Protein AF-A0AAV6YH97-F1 (afdb_monomer_lite)

Secondary structure (DSSP, 8-state):
-HHHHHHHHHHHHHHHHH-SSBPPSS-EE-TTT--EE-TTTEEE-TTT--EEEHHHHHHHHHH--SSSPBP--B-SS-B--PBPPHHHH--

InterPro domains:
  IPR001841 Zinc finger, RING-type [PS50089] (30-72)
  IPR013083 Zinc finger, RING/FYVE/PHD-type [G3DSA:3.30.40.10] (24-91)
  IPR017907 Zinc finger, RING-type, conserved site [PS00518] (48-57)
  IPR018957 Zinc finger, C3HC4 RING-type [PF00097] (30-72)
  IPR044066 TRIAD supradomain [PS51873] (26-91)
  IPR047559 Heme-oxidized IRP2 ubiquitin ligase 1, modified RING finger, HC subclass [cd16633] (21-76)
  IPR051628 Linear Ubiquitination-Associated E3 Ligases [PTHR22770] (3-90)

Organism: Engystomops pustulosus (NCBI:txid76066)

Sequence (91 aa):
AQEMERQQNFLHLMQMDNEVLIPNQEPIECQICFTDVPAGDGVLLRECLHSFCRECLRQVVNTCQDPEVSCPFRDDVYACDCKLQEREVRA

Structure (mmCIF, N/CA/C/O backbone):
data_AF-A0AAV6YH97-F1
#
_entry.id   AF-A0AAV6YH97-F1
#
loop_
_atom_site.group_PDB
_atom_site.id
_atom_site.type_symbol
_atom_site.label_atom_id
_atom_site.label_alt_id
_atom_site.label_comp_id
_atom_site.label_asym_id
_atom_site.label_entity_id
_atom_site.label_seq_id
_atom_site.pdbx_PDB_ins_code
_atom_site.Cartn_x
_atom_site.Cartn_y
_atom_site.Cartn_z
_atom_site.occupancy
_atom_site.B_iso_or_equiv
_atom_site.auth_seq_id
_atom_site.auth_comp_id
_atom_site.auth_asym_id
_atom_site.auth_atom_id
_atom_site.pdbx_PDB_model_num
ATOM 1 N N . ALA A 1 1 ? -25.484 9.576 30.337 1.00 76.88 1 ALA A N 1
ATOM 2 C CA . ALA A 1 1 ? -25.156 10.165 29.020 1.00 76.88 1 ALA A CA 1
ATOM 3 C C . ALA A 1 1 ? -23.655 10.066 28.739 1.00 76.88 1 ALA A C 1
ATOM 5 O O . ALA A 1 1 ? -23.289 9.244 27.914 1.00 76.88 1 ALA A O 1
ATOM 6 N N . GLN A 1 2 ? -22.794 10.773 29.486 1.00 87.00 2 GLN A N 1
ATOM 7 C CA . GLN A 1 2 ? -21.330 10.757 29.281 1.00 87.00 2 GLN A CA 1
ATOM 8 C C . GLN A 1 2 ? -20.677 9.366 29.353 1.00 87.00 2 GLN A C 1
ATOM 10 O O . GLN A 1 2 ? -19.755 9.078 28.602 1.00 87.00 2 GLN A O 1
ATOM 15 N N . GLU A 1 3 ? -21.135 8.477 30.237 1.00 90.50 3 GLU A N 1
ATOM 16 C CA . GLU A 1 3 ? -20.555 7.130 30.342 1.00 90.50 3 GLU A CA 1
ATOM 17 C C . GLU A 1 3 ? -20.862 6.249 29.122 1.00 90.50 3 GLU A C 1
ATOM 19 O O . GLU A 1 3 ? -19.996 5.514 28.658 1.00 90.50 3 GLU A O 1
ATOM 24 N N . MET A 1 4 ? -22.058 6.390 28.549 1.00 91.44 4 MET A N 1
ATOM 25 C CA . MET A 1 4 ? -22.459 5.669 27.339 1.00 91.44 4 MET A CA 1
ATOM 26 C C . MET A 1 4 ? -21.676 6.164 26.116 1.00 91.44 4 MET A C 1
ATOM 28 O O . MET A 1 4 ? -21.202 5.356 25.327 1.00 91.44 4 MET A O 1
ATOM 32 N N . GLU A 1 5 ? -21.468 7.478 26.009 1.00 94.12 5 GLU A N 1
ATOM 33 C CA . GLU A 1 5 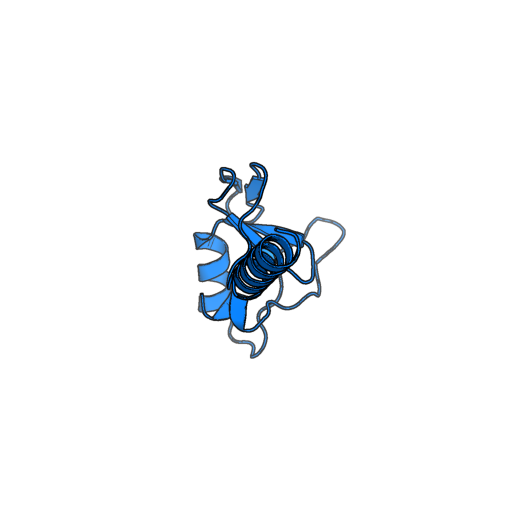? -20.619 8.085 24.975 1.00 94.12 5 GLU A CA 1
ATOM 34 C C . GLU A 1 5 ? -19.163 7.608 25.091 1.00 94.12 5 GLU A C 1
ATOM 36 O O . GLU A 1 5 ? -18.556 7.197 24.104 1.00 94.12 5 GLU A O 1
ATOM 41 N N . ARG A 1 6 ? -18.608 7.561 26.311 1.00 94.38 6 ARG A N 1
ATOM 42 C CA . ARG A 1 6 ? -17.264 7.007 26.550 1.00 94.38 6 ARG A CA 1
ATOM 43 C C . ARG A 1 6 ? -17.159 5.541 26.135 1.00 94.38 6 ARG A C 1
ATOM 45 O O . ARG A 1 6 ? -16.158 5.166 25.532 1.00 94.38 6 ARG A O 1
ATOM 52 N N . GLN A 1 7 ? -18.168 4.726 26.443 1.00 95.25 7 GLN A N 1
ATOM 53 C CA . GLN A 1 7 ? -18.201 3.320 26.033 1.00 95.25 7 GLN A CA 1
ATOM 54 C C . GLN A 1 7 ? -18.277 3.173 24.509 1.00 95.25 7 GLN A C 1
ATOM 56 O O . GLN A 1 7 ? -17.544 2.364 23.946 1.00 95.25 7 GLN A O 1
ATOM 61 N N . GLN A 1 8 ? -19.100 3.976 23.829 1.00 94.81 8 GLN A N 1
ATOM 62 C CA . GLN A 1 8 ? -19.189 3.970 22.365 1.00 94.81 8 GLN A CA 1
ATOM 63 C C . GLN A 1 8 ? -17.862 4.365 21.711 1.00 94.81 8 GLN A C 1
ATOM 65 O O . GLN A 1 8 ? -17.385 3.657 20.826 1.00 94.81 8 GLN A O 1
ATOM 70 N N . ASN A 1 9 ? -17.225 5.433 22.197 1.00 93.75 9 ASN A N 1
ATOM 71 C CA . ASN A 1 9 ? -15.916 5.863 21.709 1.00 93.75 9 ASN A CA 1
ATOM 72 C C . ASN A 1 9 ? -14.853 4.778 21.919 1.00 93.75 9 ASN A C 1
ATOM 74 O O . ASN A 1 9 ? -14.062 4.508 21.022 1.00 93.75 9 ASN A O 1
ATOM 78 N N . PHE A 1 10 ? -14.855 4.120 23.081 1.00 94.06 10 PHE A N 1
ATOM 79 C CA . PHE A 1 10 ? -13.929 3.027 23.366 1.00 94.06 10 PHE A CA 1
ATOM 80 C C . PHE A 1 10 ? -14.115 1.842 22.408 1.00 94.06 10 PHE A C 1
ATOM 82 O O . PHE A 1 10 ? -13.138 1.364 21.836 1.00 94.06 10 PHE A O 1
ATOM 89 N N . LEU A 1 11 ? -15.357 1.401 22.185 1.00 93.81 11 LEU A N 1
ATOM 90 C CA . LEU A 1 11 ? -15.652 0.314 21.247 1.00 93.81 11 LEU A CA 1
ATOM 91 C C . LEU A 1 11 ? -15.239 0.671 19.816 1.00 93.81 11 LEU A C 1
ATOM 93 O O . LEU A 1 11 ? -14.678 -0.170 19.120 1.00 93.81 11 LEU A O 1
ATOM 97 N N . HIS A 1 12 ? -15.466 1.916 19.398 1.00 89.69 12 HIS A N 1
ATOM 98 C CA . HIS A 1 12 ? -15.056 2.389 18.080 1.00 89.69 12 HIS A CA 1
ATOM 99 C C . HIS A 1 12 ? -13.530 2.368 17.908 1.00 89.69 12 HIS A C 1
ATOM 101 O O . HIS A 1 12 ? -13.029 1.833 16.922 1.00 89.69 12 HIS A O 1
ATOM 107 N N . LEU A 1 13 ? -12.782 2.864 18.900 1.00 90.56 13 LEU A N 1
ATOM 108 C CA . LEU A 1 13 ? -11.316 2.817 18.891 1.00 90.56 13 LEU A CA 1
ATOM 109 C C . LEU A 1 13 ? -10.793 1.374 18.845 1.00 90.56 13 LEU A C 1
ATOM 111 O O . LEU A 1 13 ? -9.875 1.082 18.084 1.00 90.56 13 LEU A O 1
ATOM 115 N N . MET A 1 14 ? -11.401 0.459 19.609 1.00 88.56 14 MET A N 1
ATOM 116 C CA . MET A 1 14 ? -11.037 -0.960 19.562 1.00 88.56 14 MET A CA 1
ATOM 117 C C . MET A 1 14 ? -11.314 -1.592 18.197 1.00 88.56 14 MET A C 1
ATOM 119 O O . MET A 1 14 ? -10.516 -2.405 17.737 1.00 88.56 14 MET A O 1
ATOM 123 N N . GLN A 1 15 ? -12.428 -1.252 17.547 1.00 85.88 15 GLN A N 1
ATOM 124 C CA . GLN A 1 15 ? -12.737 -1.750 16.204 1.00 85.88 15 GLN A CA 1
ATOM 125 C C . GLN A 1 15 ? -11.685 -1.293 15.191 1.00 85.88 15 GLN A C 1
ATOM 127 O O . GLN A 1 15 ? -11.160 -2.121 14.456 1.00 85.88 15 GLN A O 1
ATOM 132 N N . MET A 1 16 ? -11.317 -0.010 15.213 1.00 80.88 16 MET A N 1
ATOM 133 C CA . MET A 1 16 ? -10.284 0.541 14.329 1.00 80.88 16 MET A CA 1
ATOM 134 C C . MET A 1 16 ? -8.903 -0.093 14.551 1.00 80.88 16 MET A C 1
ATOM 136 O O . MET A 1 16 ? -8.146 -0.287 13.600 1.00 80.88 16 MET A O 1
ATOM 140 N N . ASP A 1 17 ? -8.557 -0.418 15.798 1.00 81.88 17 ASP A N 1
ATOM 141 C CA . ASP A 1 17 ? -7.284 -1.074 16.113 1.00 81.88 17 ASP A CA 1
ATOM 142 C C . ASP A 1 17 ? -7.240 -2.533 15.621 1.00 81.88 17 ASP A C 1
ATOM 144 O O . ASP A 1 17 ? -6.205 -2.995 15.139 1.00 81.88 17 ASP A O 1
ATOM 148 N N . ASN A 1 18 ? -8.384 -3.229 15.660 1.00 79.62 18 ASN A N 1
ATOM 149 C CA . ASN A 1 18 ? -8.522 -4.611 15.188 1.00 79.62 18 ASN A CA 1
ATOM 150 C C . ASN A 1 18 ? -8.570 -4.754 13.659 1.00 79.62 18 ASN A C 1
ATOM 152 O O . ASN A 1 18 ? -8.502 -5.881 13.165 1.00 79.62 18 ASN A O 1
ATOM 156 N N . GLU A 1 19 ? -8.677 -3.660 12.900 1.00 80.75 19 GLU A N 1
ATOM 157 C CA . GLU A 1 19 ? -8.641 -3.725 11.438 1.00 80.75 19 GLU A CA 1
ATOM 158 C C . GLU A 1 19 ? -7.290 -4.264 10.952 1.00 80.75 19 GLU A C 1
ATOM 160 O O . GLU A 1 19 ? -6.229 -3.651 11.128 1.00 80.75 19 GLU A O 1
ATOM 165 N N . VAL A 1 20 ? -7.341 -5.438 10.324 1.00 83.06 20 VAL A N 1
ATOM 166 C CA . VAL A 1 20 ? -6.166 -6.169 9.838 1.00 83.06 20 VAL A CA 1
ATOM 167 C C . VAL A 1 20 ? -5.472 -5.382 8.724 1.00 83.06 20 VAL A C 1
ATOM 169 O O . VAL A 1 20 ? -4.252 -5.217 8.752 1.00 83.06 20 VAL A O 1
ATOM 172 N N . LEU A 1 21 ? -6.262 -4.841 7.792 1.00 89.69 21 LEU A N 1
ATOM 173 C CA . LEU A 1 21 ? -5.813 -3.9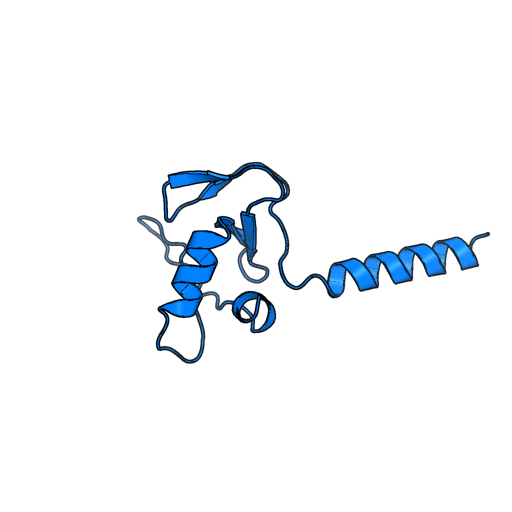94 6.691 1.00 89.69 21 LEU A CA 1
ATOM 174 C C . LEU A 1 21 ? -6.459 -2.619 6.809 1.00 89.69 21 LEU A C 1
ATOM 176 O O . LEU A 1 21 ? -7.679 -2.520 6.914 1.00 89.69 21 LEU A O 1
ATOM 180 N N . ILE A 1 22 ? -5.658 -1.558 6.729 1.00 92.19 22 ILE A N 1
ATOM 181 C CA . ILE A 1 22 ? -6.206 -0.204 6.642 1.00 92.19 22 ILE A CA 1
ATOM 182 C C . ILE A 1 22 ? -6.550 0.080 5.177 1.00 92.19 22 ILE A C 1
ATOM 184 O O . ILE A 1 22 ? -5.654 0.003 4.337 1.00 92.19 22 ILE A O 1
ATOM 188 N N . PRO A 1 23 ? -7.803 0.416 4.834 1.00 93.62 23 PRO A N 1
ATOM 189 C CA . PRO A 1 23 ? -8.138 0.841 3.481 1.00 93.62 23 PRO A CA 1
ATOM 190 C C . PRO A 1 23 ? -7.561 2.227 3.158 1.00 93.62 23 PRO A C 1
ATOM 192 O O . PRO A 1 23 ? -7.422 3.081 4.037 1.00 93.62 23 PRO A O 1
ATOM 195 N N . ASN A 1 24 ? -7.276 2.491 1.883 1.00 94.62 24 ASN A N 1
ATOM 196 C CA . ASN A 1 24 ? -6.975 3.846 1.415 1.00 94.62 24 ASN A CA 1
ATOM 197 C C . ASN A 1 24 ? -8.216 4.748 1.540 1.00 94.62 24 ASN A C 1
ATOM 199 O O . ASN A 1 24 ? -9.315 4.362 1.143 1.00 94.62 24 ASN A O 1
ATOM 203 N N . GLN A 1 25 ? -8.037 5.962 2.062 1.00 92.25 25 GLN A N 1
ATOM 204 C CA . GLN A 1 25 ? -9.141 6.913 2.267 1.00 92.25 25 GLN A CA 1
ATOM 205 C C . GLN A 1 25 ? -9.477 7.723 1.011 1.00 92.25 25 GLN A C 1
ATOM 207 O O . GLN A 1 25 ? -10.609 8.163 0.834 1.00 92.25 25 GLN A O 1
ATOM 212 N N . GLU A 1 26 ? -8.493 7.903 0.134 1.00 94.94 26 GLU A N 1
ATOM 213 C CA . GLU A 1 26 ? -8.624 8.620 -1.131 1.00 94.94 26 GLU A CA 1
ATOM 214 C C . GLU A 1 26 ? -8.258 7.690 -2.293 1.00 94.94 26 GLU A C 1
ATOM 216 O O . GLU A 1 26 ? -7.514 6.723 -2.081 1.00 94.94 26 GLU A O 1
ATOM 221 N N . PRO A 1 27 ? -8.768 7.942 -3.512 1.00 96.56 27 PRO A N 1
ATOM 222 C CA . PRO A 1 27 ? -8.328 7.217 -4.695 1.00 96.56 27 PRO A CA 1
ATOM 223 C C . PRO A 1 27 ? -6.811 7.333 -4.870 1.00 96.56 27 PRO A C 1
ATOM 225 O O . PRO A 1 27 ? -6.248 8.417 -4.728 1.00 96.56 27 PRO A O 1
ATOM 228 N N . ILE A 1 28 ? -6.161 6.217 -5.183 1.00 96.50 28 ILE A N 1
ATOM 229 C CA . ILE A 1 28 ? -4.715 6.154 -5.417 1.00 96.50 28 ILE A CA 1
ATOM 230 C C . ILE A 1 28 ? -4.435 5.565 -6.794 1.00 96.50 28 ILE A C 1
ATOM 232 O O . ILE A 1 28 ? -5.241 4.803 -7.320 1.00 96.50 28 ILE A O 1
ATOM 236 N N . GLU A 1 29 ? -3.240 5.804 -7.315 1.00 97.12 29 GLU A N 1
ATOM 237 C CA . GLU A 1 29 ? -2.685 5.006 -8.404 1.00 97.12 29 GLU A CA 1
ATOM 238 C C . GLU A 1 29 ? -1.731 3.959 -7.815 1.00 97.12 29 GLU A C 1
ATOM 240 O O . GLU A 1 29 ? -0.761 4.293 -7.123 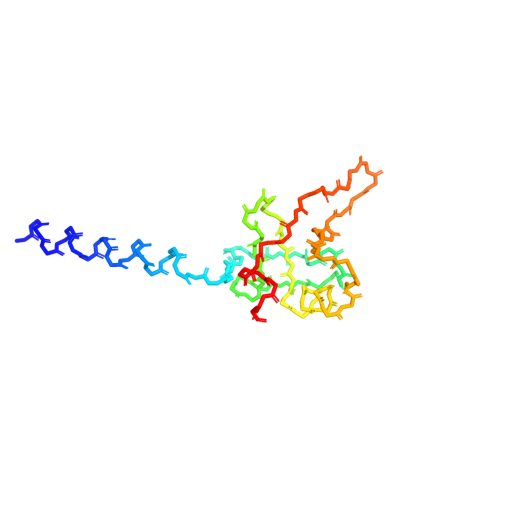1.00 97.12 29 GLU A O 1
ATOM 245 N N . CYS A 1 30 ? -1.996 2.674 -8.061 1.00 96.69 30 CYS A N 1
ATOM 246 C CA . CYS A 1 30 ? -1.134 1.617 -7.544 1.00 96.69 30 CYS A CA 1
ATOM 247 C C . CYS A 1 30 ? 0.215 1.607 -8.274 1.00 96.69 30 CYS A C 1
ATOM 249 O O . CYS A 1 30 ? 0.282 1.260 -9.446 1.00 96.69 30 CYS A O 1
ATOM 251 N N . GLN A 1 31 ? 1.308 1.850 -7.551 1.00 92.81 31 GLN A N 1
ATOM 252 C CA . GLN A 1 31 ? 2.667 1.938 -8.114 1.00 92.81 31 GLN A CA 1
ATOM 253 C C . GLN A 1 31 ? 3.265 0.595 -8.596 1.00 92.81 31 GLN A C 1
ATOM 255 O O . GLN A 1 31 ? 4.433 0.528 -8.964 1.00 92.81 31 GLN A O 1
ATOM 260 N N . ILE A 1 32 ? 2.485 -0.494 -8.577 1.00 95.25 32 ILE A N 1
ATOM 261 C CA . ILE A 1 32 ? 2.899 -1.820 -9.070 1.00 95.25 32 ILE A CA 1
ATOM 262 C C . ILE A 1 32 ? 2.258 -2.114 -10.430 1.00 95.25 32 ILE A C 1
ATOM 264 O O . ILE A 1 32 ? 2.948 -2.527 -11.359 1.00 95.25 32 ILE A O 1
ATOM 268 N N . CYS A 1 33 ? 0.941 -1.916 -10.550 1.00 96.88 33 CYS A N 1
ATOM 269 C CA . CYS A 1 33 ? 0.186 -2.192 -11.776 1.00 96.88 33 CYS A CA 1
ATOM 270 C C . CYS A 1 33 ? -0.271 -0.936 -12.532 1.00 96.88 33 CYS A C 1
ATOM 272 O O . CYS A 1 33 ? -0.884 -1.073 -13.589 1.00 96.88 33 CYS A O 1
ATOM 274 N N . PHE A 1 34 ? -0.008 0.260 -11.998 1.00 95.81 34 PHE A N 1
ATOM 275 C CA . PHE A 1 34 ? -0.387 1.563 -12.561 1.00 95.81 34 PHE A CA 1
ATOM 276 C C . PHE A 1 34 ? -1.886 1.690 -12.865 1.00 95.81 34 PHE A C 1
ATOM 278 O O . PHE A 1 34 ? -2.295 2.294 -13.850 1.00 95.81 34 PHE A O 1
ATOM 285 N N . THR A 1 35 ? -2.721 1.049 -12.043 1.00 97.19 35 THR A N 1
ATOM 286 C CA . THR A 1 35 ? -4.183 1.128 -12.144 1.00 97.19 35 THR A CA 1
ATOM 287 C C . THR A 1 35 ? -4.728 2.028 -11.041 1.00 97.19 35 THR A C 1
ATOM 289 O O . THR A 1 35 ? -4.250 1.964 -9.902 1.00 97.19 35 THR A O 1
ATOM 292 N N . ASP A 1 36 ? -5.752 2.814 -11.371 1.00 97.56 36 ASP A N 1
ATOM 293 C CA . ASP A 1 36 ? -6.517 3.596 -10.404 1.00 97.56 36 ASP A CA 1
ATOM 294 C C . ASP A 1 36 ? -7.274 2.676 -9.440 1.00 97.56 36 ASP A C 1
ATOM 296 O O . ASP A 1 36 ? -8.023 1.783 -9.845 1.00 97.56 36 ASP A O 1
ATOM 300 N N . VAL A 1 37 ? -7.095 2.911 -8.147 1.00 97.50 37 VAL A N 1
ATOM 301 C CA . VAL A 1 37 ? -7.749 2.182 -7.065 1.00 97.50 37 VAL A CA 1
ATOM 302 C C . VAL A 1 37 ? -8.678 3.149 -6.334 1.00 97.50 37 VAL A C 1
ATOM 304 O O . VAL A 1 37 ? -8.197 4.126 -5.750 1.00 97.50 37 VAL A O 1
ATOM 307 N N . PRO A 1 38 ? -9.999 2.905 -6.333 1.00 96.81 38 PRO A N 1
ATOM 308 C CA . PRO A 1 38 ? -10.951 3.715 -5.582 1.00 96.81 38 PRO A CA 1
ATOM 309 C C . PRO A 1 38 ? -10.649 3.743 -4.078 1.00 96.81 38 PRO A C 1
ATOM 311 O O . PRO A 1 38 ? -9.979 2.861 -3.537 1.00 96.81 38 PRO A O 1
ATOM 314 N N . ALA A 1 39 ? -11.177 4.750 -3.380 1.00 96.06 39 ALA A N 1
ATOM 315 C CA . ALA A 1 39 ? -11.154 4.782 -1.919 1.00 96.06 39 ALA A CA 1
ATOM 316 C C . ALA A 1 39 ? -11.836 3.524 -1.346 1.00 96.06 39 ALA A C 1
ATOM 318 O O . ALA A 1 39 ? -12.940 3.177 -1.762 1.00 96.06 39 ALA A O 1
ATOM 319 N N . GLY A 1 40 ? -11.181 2.842 -0.405 1.00 94.31 40 GLY A N 1
ATOM 320 C CA . GLY A 1 40 ? -11.654 1.587 0.193 1.00 94.31 40 GLY A CA 1
ATOM 321 C C . GLY A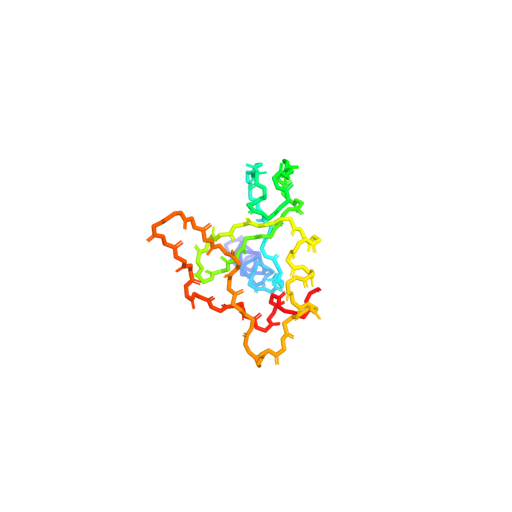 1 40 ? -11.088 0.305 -0.434 1.00 94.31 40 GLY A C 1
ATOM 322 O O . GLY A 1 40 ? -10.960 -0.716 0.257 1.00 94.31 40 GLY A O 1
ATOM 323 N N . ASP A 1 41 ? -10.708 0.349 -1.712 1.00 94.38 41 ASP A N 1
ATOM 324 C CA . ASP A 1 41 ? -10.337 -0.844 -2.490 1.00 94.38 41 ASP A CA 1
ATOM 325 C C . ASP A 1 41 ? -8.837 -1.175 -2.434 1.00 94.38 41 ASP A C 1
ATOM 327 O O . ASP A 1 41 ? -8.419 -2.286 -2.772 1.00 94.38 41 ASP A O 1
ATOM 331 N N . GLY A 1 42 ? -8.019 -0.237 -1.968 1.00 95.56 42 GLY A N 1
ATOM 332 C CA . GLY A 1 42 ? -6.597 -0.401 -1.706 1.00 95.56 42 GLY A CA 1
ATOM 333 C C . GLY A 1 42 ? -6.286 -0.710 -0.245 1.00 95.56 42 GLY A C 1
ATOM 334 O O . GLY A 1 42 ? -7.167 -0.839 0.606 1.00 95.56 42 GLY A O 1
ATOM 335 N N . VAL A 1 43 ? -4.994 -0.832 0.036 1.00 95.69 43 VAL A N 1
ATOM 336 C CA . VAL A 1 43 ? -4.438 -1.061 1.370 1.00 95.69 43 VAL A CA 1
ATOM 337 C C . VAL A 1 43 ? -3.358 -0.025 1.631 1.00 95.69 43 VAL A C 1
ATOM 339 O O . VAL A 1 43 ? -2.447 0.099 0.818 1.00 95.69 43 VAL A O 1
ATOM 342 N N . LEU A 1 44 ? -3.453 0.671 2.761 1.00 95.38 44 LEU A N 1
ATOM 343 C CA . LEU A 1 44 ? -2.462 1.590 3.310 1.00 95.38 44 LEU A CA 1
ATOM 344 C C . LEU A 1 44 ? -1.588 0.846 4.329 1.00 95.38 44 LEU A C 1
ATOM 346 O O . LEU A 1 44 ? -2.092 0.359 5.343 1.00 95.38 44 LEU A O 1
ATOM 350 N N . LEU A 1 45 ? -0.281 0.777 4.078 1.00 95.06 45 LEU A N 1
ATOM 351 C CA . LEU A 1 45 ? 0.676 0.149 4.989 1.00 95.06 45 LEU A CA 1
ATOM 352 C C . LEU A 1 45 ? 0.943 1.036 6.205 1.00 95.06 45 LEU A C 1
ATOM 354 O O . LEU A 1 45 ? 1.199 2.233 6.072 1.00 95.06 45 LEU A O 1
ATOM 358 N N . ARG A 1 46 ? 0.937 0.449 7.401 1.00 91.75 46 ARG A N 1
ATOM 359 C CA . ARG A 1 46 ? 0.970 1.214 8.659 1.00 91.75 46 ARG A CA 1
ATOM 360 C C . ARG A 1 46 ? 2.324 1.842 8.979 1.00 91.75 46 ARG A C 1
ATOM 362 O O . ARG A 1 46 ? 2.360 2.945 9.513 1.00 91.75 46 ARG A O 1
ATOM 369 N N . GLU A 1 47 ? 3.418 1.167 8.635 1.00 94.06 47 GLU A N 1
ATOM 370 C CA . GLU A 1 47 ? 4.775 1.633 8.963 1.00 94.06 47 GLU A CA 1
ATOM 371 C C . GLU A 1 47 ? 5.258 2.779 8.063 1.00 94.06 47 GLU A C 1
ATOM 373 O O . GLU A 1 47 ? 6.066 3.598 8.488 1.00 94.06 47 GLU A O 1
ATOM 378 N N . CYS A 1 48 ? 4.782 2.839 6.815 1.00 95.31 48 CYS A N 1
ATOM 379 C CA . CYS A 1 48 ? 5.313 3.763 5.804 1.00 95.31 48 CYS A CA 1
ATOM 380 C C . CYS A 1 48 ? 4.264 4.593 5.063 1.00 95.31 48 CYS A C 1
ATOM 382 O O . CYS A 1 48 ? 4.638 5.454 4.276 1.00 95.31 48 CYS A O 1
ATOM 384 N N . LEU A 1 49 ? 2.971 4.345 5.291 1.00 94.31 49 LEU A N 1
ATOM 385 C CA . LEU A 1 49 ? 1.852 5.034 4.638 1.00 94.31 49 LEU A CA 1
ATOM 386 C C . LEU A 1 49 ? 1.821 4.916 3.101 1.00 94.31 49 LEU A C 1
ATOM 388 O O . LEU A 1 49 ? 1.096 5.651 2.432 1.00 94.31 49 LEU A O 1
ATOM 392 N N . HIS A 1 50 ? 2.552 3.965 2.518 1.00 96.06 50 HIS A N 1
ATOM 393 C CA . HIS A 1 50 ? 2.414 3.637 1.101 1.00 96.06 50 HIS A CA 1
ATOM 394 C C . HIS A 1 50 ? 1.161 2.798 0.870 1.00 96.06 50 HIS A C 1
ATOM 396 O O . HIS A 1 50 ? 0.819 1.947 1.694 1.00 96.06 50 HIS A O 1
ATOM 402 N N . SER A 1 51 ? 0.488 3.031 -0.259 1.00 96.31 51 SER A N 1
ATOM 403 C CA . SER A 1 51 ? -0.748 2.329 -0.595 1.00 96.31 51 SER A CA 1
ATOM 404 C C . SER A 1 51 ? -0.666 1.567 -1.912 1.00 96.31 51 SER A C 1
ATOM 406 O O . SER A 1 51 ? -0.072 2.035 -2.882 1.00 96.31 51 SER A O 1
ATOM 408 N N . PHE A 1 52 ? -1.306 0.399 -1.956 1.00 96.88 52 PHE A N 1
ATOM 409 C CA . PHE A 1 52 ? -1.338 -0.483 -3.127 1.00 96.88 52 PHE A CA 1
ATOM 410 C C . PHE A 1 52 ? -2.729 -1.089 -3.314 1.00 96.88 52 PHE A C 1
ATOM 412 O O . PHE A 1 52 ? -3.518 -1.149 -2.370 1.00 96.88 52 PHE A O 1
ATOM 419 N N . CYS A 1 53 ? -3.038 -1.581 -4.516 1.00 96.94 53 CYS A N 1
ATOM 420 C CA . CYS A 1 53 ? -4.227 -2.408 -4.687 1.00 96.94 53 CYS A CA 1
ATOM 421 C C . CYS A 1 53 ? -4.052 -3.738 -3.930 1.00 96.94 53 CYS A C 1
ATOM 423 O O . CYS A 1 53 ? -2.936 -4.249 -3.778 1.00 96.94 53 CYS A O 1
ATOM 425 N N . ARG A 1 54 ? -5.167 -4.312 -3.462 1.00 95.06 54 ARG A N 1
ATOM 426 C CA . ARG A 1 54 ? -5.164 -5.565 -2.686 1.00 95.06 54 ARG A CA 1
ATOM 427 C C . ARG A 1 54 ? -4.495 -6.720 -3.432 1.00 95.06 54 ARG A C 1
ATOM 429 O O . ARG A 1 54 ? -3.770 -7.496 -2.817 1.00 95.06 54 ARG A O 1
ATOM 436 N N . GLU A 1 55 ? -4.709 -6.811 -4.742 1.00 95.88 55 GLU A N 1
ATOM 437 C CA . GLU A 1 55 ? -4.177 -7.898 -5.568 1.00 95.88 55 GLU A CA 1
ATOM 438 C C . GLU A 1 55 ? -2.647 -7.860 -5.651 1.00 95.88 55 GLU A C 1
ATOM 440 O O . GLU A 1 55 ? -1.982 -8.856 -5.369 1.00 95.88 55 GLU A O 1
ATOM 445 N N . CYS A 1 56 ? -2.066 -6.694 -5.954 1.00 96.81 56 CYS A N 1
ATOM 446 C CA . CYS A 1 56 ? -0.615 -6.562 -6.029 1.00 96.81 56 CYS A CA 1
ATOM 447 C C . CYS A 1 56 ? 0.046 -6.798 -4.670 1.00 96.81 56 CYS A C 1
ATOM 449 O O . CYS A 1 56 ? 1.073 -7.471 -4.608 1.00 96.81 56 CYS A O 1
ATOM 451 N N . LEU A 1 57 ? -0.549 -6.302 -3.580 1.00 95.25 57 LEU A N 1
ATOM 452 C CA . LEU A 1 57 ? -0.012 -6.548 -2.243 1.00 95.25 57 LEU A CA 1
ATOM 453 C C . LEU A 1 57 ? -0.045 -8.045 -1.892 1.00 95.25 57 LEU A C 1
ATOM 455 O O . LEU A 1 57 ? 0.954 -8.590 -1.423 1.00 95.25 57 LEU A O 1
ATOM 459 N N . ARG A 1 58 ? -1.153 -8.732 -2.201 1.00 94.44 58 ARG A N 1
ATOM 460 C CA . ARG A 1 58 ? -1.290 -10.186 -2.027 1.00 94.44 58 ARG A CA 1
ATOM 461 C C . ARG A 1 58 ? -0.230 -10.949 -2.820 1.00 94.44 58 ARG A C 1
ATOM 463 O O . ARG A 1 58 ? 0.367 -11.894 -2.310 1.00 94.44 58 ARG A O 1
ATOM 470 N N . GLN A 1 59 ? 0.027 -10.539 -4.059 1.00 95.50 59 GLN A N 1
ATOM 471 C CA . GLN A 1 59 ? 1.039 -11.168 -4.901 1.00 95.50 59 GLN A CA 1
ATOM 472 C C . GLN A 1 59 ? 2.457 -10.968 -4.344 1.00 95.50 59 GLN A C 1
ATOM 474 O O . GLN A 1 59 ? 3.237 -11.921 -4.342 1.00 95.50 59 GLN A O 1
ATOM 479 N N . VAL A 1 60 ? 2.784 -9.776 -3.832 1.00 94.56 60 VAL A N 1
ATOM 480 C CA . VAL A 1 60 ? 4.077 -9.501 -3.176 1.00 94.56 60 VAL A CA 1
ATOM 481 C C . VAL A 1 60 ? 4.271 -10.422 -1.974 1.00 94.56 60 VAL A C 1
ATOM 483 O O . VAL A 1 60 ? 5.314 -11.061 -1.861 1.00 94.56 60 VAL A O 1
ATOM 486 N N . VAL A 1 61 ? 3.248 -10.568 -1.130 1.00 93.44 61 VAL A N 1
ATOM 487 C CA . VAL A 1 61 ? 3.290 -11.476 0.024 1.00 93.44 61 VAL A CA 1
ATOM 488 C C . VAL A 1 61 ? 3.489 -12.931 -0.412 1.00 93.44 61 VAL A C 1
ATOM 490 O O . VAL A 1 61 ? 4.375 -13.609 0.095 1.00 93.44 61 VAL A O 1
ATOM 493 N N . ASN A 1 62 ? 2.713 -13.404 -1.390 1.00 94.12 62 ASN A N 1
ATOM 494 C CA . ASN A 1 62 ? 2.752 -14.800 -1.837 1.00 94.12 62 ASN A CA 1
ATOM 495 C C . ASN A 1 62 ? 4.050 -15.194 -2.558 1.00 94.12 62 ASN A C 1
ATOM 497 O O . ASN A 1 62 ? 4.371 -16.378 -2.634 1.00 94.12 62 ASN A O 1
ATOM 501 N N . THR A 1 63 ? 4.754 -14.230 -3.153 1.00 93.62 63 THR A N 1
ATOM 502 C CA . THR A 1 63 ? 5.983 -14.482 -3.926 1.00 93.62 63 THR A CA 1
ATOM 503 C C . THR A 1 63 ? 7.259 -14.216 -3.130 1.00 93.62 63 THR A C 1
ATOM 505 O O . THR A 1 63 ? 8.344 -14.591 -3.581 1.00 93.62 63 THR A O 1
ATOM 508 N N . CYS A 1 64 ? 7.146 -13.607 -1.947 1.00 93.06 64 CYS A N 1
ATOM 509 C CA . CYS A 1 64 ? 8.269 -13.359 -1.056 1.00 93.06 64 CYS A CA 1
ATOM 510 C C . CYS A 1 64 ? 8.799 -14.677 -0.467 1.00 93.06 64 CYS A C 1
ATOM 512 O O . CYS A 1 64 ? 8.039 -15.499 0.040 1.00 93.06 64 CYS A O 1
ATOM 514 N N . GLN A 1 65 ? 10.116 -14.881 -0.549 1.00 91.31 65 GLN A N 1
ATOM 515 C CA . GLN A 1 65 ? 10.803 -16.041 0.039 1.00 91.31 65 GLN A CA 1
ATOM 516 C C . GLN A 1 65 ? 11.491 -15.703 1.368 1.00 91.31 65 GLN A C 1
ATOM 518 O O . GLN A 1 65 ? 11.962 -16.601 2.066 1.00 91.31 65 GLN A O 1
ATOM 523 N N . ASP A 1 66 ? 11.556 -14.416 1.705 1.00 91.81 66 ASP A N 1
ATOM 524 C CA . ASP A 1 66 ? 12.163 -13.921 2.931 1.00 91.81 66 ASP A CA 1
ATOM 525 C C . ASP A 1 66 ? 11.192 -14.058 4.116 1.00 91.81 66 ASP A C 1
ATOM 527 O O . ASP A 1 66 ? 9.973 -14.033 3.931 1.00 91.81 66 ASP A O 1
ATOM 531 N N . PRO A 1 67 ? 11.706 -14.180 5.354 1.00 88.50 67 PRO A N 1
ATOM 532 C CA . PRO A 1 67 ? 10.861 -14.256 6.547 1.00 88.50 67 PRO A CA 1
ATOM 533 C C . PRO A 1 67 ? 10.060 -12.970 6.800 1.00 88.50 67 PRO A C 1
ATOM 535 O O . PRO A 1 67 ? 9.004 -13.024 7.424 1.00 88.50 67 PRO A O 1
ATOM 538 N N . GLU A 1 68 ? 10.551 -11.824 6.321 1.00 92.88 68 GLU A N 1
ATOM 539 C CA . GLU A 1 68 ? 9.890 -10.526 6.435 1.00 92.88 68 GLU A CA 1
ATOM 540 C C . GLU A 1 68 ? 9.612 -9.958 5.042 1.00 92.88 68 GLU A C 1
ATOM 542 O O . GLU A 1 68 ? 10.528 -9.752 4.241 1.00 92.88 68 GLU A O 1
ATOM 547 N N . VAL A 1 69 ? 8.346 -9.647 4.765 1.00 95.06 69 VAL A N 1
ATOM 548 C CA . VAL A 1 69 ? 7.947 -9.046 3.489 1.00 95.06 69 VAL A CA 1
ATOM 549 C C . VAL A 1 69 ? 8.258 -7.552 3.525 1.00 95.06 69 VAL A C 1
ATOM 551 O O . VAL A 1 69 ? 7.836 -6.841 4.433 1.00 95.06 69 VAL A O 1
ATOM 554 N N . SER A 1 70 ? 9.001 -7.057 2.537 1.00 95.38 70 SER A N 1
ATOM 555 C CA . SER A 1 70 ? 9.351 -5.632 2.440 1.00 95.38 70 SER A CA 1
ATOM 556 C C . SER A 1 70 ? 8.279 -4.841 1.693 1.00 95.38 70 SER A C 1
ATOM 558 O O . SER A 1 70 ? 7.614 -5.376 0.804 1.00 95.38 70 SER A O 1
ATOM 560 N N . CYS A 1 71 ? 8.127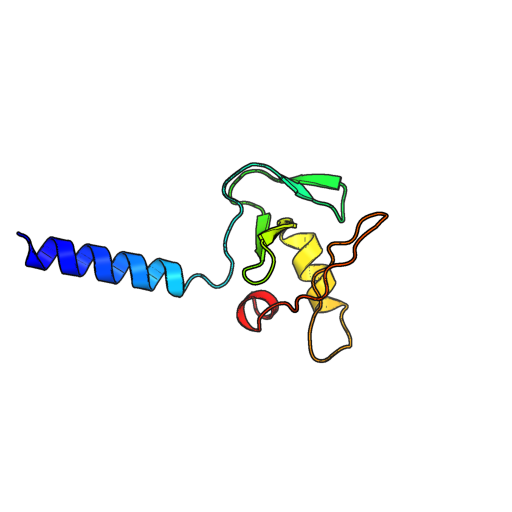 -3.559 2.027 1.00 96.50 71 CYS A N 1
ATOM 561 C CA . CYS A 1 71 ? 7.288 -2.643 1.264 1.00 96.50 71 CYS A CA 1
ATOM 562 C C . CYS A 1 71 ? 7.763 -2.592 -0.202 1.00 96.50 71 CYS A C 1
ATOM 564 O O . CYS A 1 71 ? 8.951 -2.383 -0.446 1.00 96.50 71 CYS A O 1
ATOM 566 N N . PRO A 1 72 ? 6.867 -2.746 -1.193 1.00 95.62 72 PRO A N 1
ATOM 567 C CA . PRO A 1 72 ? 7.254 -2.733 -2.603 1.00 95.62 72 PRO A CA 1
ATOM 568 C C . PRO A 1 72 ? 7.471 -1.320 -3.171 1.00 95.62 72 PRO A C 1
ATOM 570 O O . PRO A 1 72 ? 7.783 -1.187 -4.354 1.00 95.62 72 PRO A O 1
ATOM 573 N N . PHE A 1 73 ? 7.297 -0.263 -2.366 1.00 96.12 73 PHE A N 1
ATOM 574 C CA . PHE A 1 73 ? 7.483 1.110 -2.827 1.00 96.12 73 PHE A CA 1
ATOM 575 C C . PHE A 1 73 ? 8.945 1.384 -3.187 1.00 96.12 73 PHE A C 1
ATOM 577 O O . PHE A 1 73 ? 9.845 1.236 -2.356 1.00 96.12 73 PHE A O 1
ATOM 584 N N . ARG A 1 74 ? 9.160 1.846 -4.416 1.00 93.31 74 ARG A N 1
ATOM 585 C CA . ARG A 1 74 ? 10.431 2.380 -4.894 1.00 93.31 74 ARG A CA 1
ATOM 586 C C . ARG A 1 74 ? 10.183 3.386 -6.010 1.00 93.31 74 ARG A C 1
ATOM 588 O O . ARG A 1 74 ? 9.301 3.169 -6.838 1.00 93.31 74 ARG A O 1
ATOM 595 N N . ASP A 1 75 ? 10.993 4.427 -6.049 1.00 89.06 75 ASP A N 1
ATOM 596 C CA . ASP A 1 75 ? 11.090 5.381 -7.146 1.00 89.06 75 ASP A CA 1
ATOM 597 C C . ASP A 1 75 ? 12.555 5.496 -7.615 1.00 89.06 75 ASP A C 1
ATOM 599 O O . ASP A 1 75 ? 13.407 4.676 -7.257 1.00 89.06 75 ASP A O 1
ATOM 603 N N . ASP A 1 76 ? 12.849 6.491 -8.454 1.00 89.19 76 ASP A N 1
ATOM 604 C CA . ASP A 1 76 ? 14.182 6.697 -9.032 1.00 89.19 76 ASP A CA 1
ATOM 605 C C . ASP A 1 76 ? 15.265 7.060 -7.999 1.00 89.19 76 ASP A C 1
ATOM 607 O O . ASP A 1 76 ? 16.458 6.971 -8.296 1.00 89.19 76 ASP A O 1
ATOM 611 N N . VAL A 1 77 ? 14.879 7.495 -6.796 1.00 91.81 77 VAL A N 1
ATOM 612 C CA . VAL A 1 77 ? 15.788 8.054 -5.783 1.00 91.81 77 VAL A CA 1
ATOM 613 C C . VAL A 1 77 ? 15.684 7.374 -4.418 1.00 91.81 77 VAL A C 1
ATOM 615 O O . VAL A 1 77 ? 16.568 7.556 -3.579 1.00 91.81 77 VAL A O 1
ATOM 618 N N . TYR A 1 78 ? 14.637 6.590 -4.182 1.00 92.19 78 TYR A N 1
ATOM 619 C CA . TYR A 1 78 ? 14.302 6.026 -2.887 1.00 92.19 78 TYR A CA 1
ATOM 620 C C . TYR A 1 78 ? 13.634 4.655 -3.027 1.00 92.19 78 TYR A C 1
ATOM 622 O O . TYR A 1 78 ? 12.713 4.458 -3.814 1.00 92.19 78 TYR A O 1
ATOM 630 N N . ALA A 1 79 ? 14.068 3.704 -2.203 1.00 94.19 79 ALA A N 1
ATOM 631 C CA . ALA A 1 79 ? 13.377 2.442 -1.975 1.00 94.19 79 ALA A CA 1
ATOM 632 C C . ALA A 1 79 ? 12.974 2.378 -0.502 1.00 94.19 79 ALA A C 1
ATOM 634 O O . ALA A 1 79 ? 13.770 2.702 0.379 1.00 94.19 79 ALA A O 1
ATOM 635 N N . CYS A 1 80 ? 11.729 1.995 -0.232 1.00 96.25 80 CYS A N 1
ATOM 636 C CA . CYS A 1 80 ? 11.235 1.934 1.132 1.00 96.25 80 CYS A CA 1
ATOM 637 C C . CYS A 1 80 ? 11.778 0.698 1.859 1.00 96.25 80 CYS A C 1
ATOM 639 O O . CYS A 1 80 ? 11.533 -0.431 1.443 1.00 96.25 80 CYS A O 1
ATOM 641 N N . ASP A 1 81 ? 12.453 0.910 2.989 1.00 94.88 81 ASP A N 1
ATOM 642 C CA . ASP A 1 81 ? 13.043 -0.175 3.787 1.00 94.88 81 ASP A CA 1
ATOM 643 C C . ASP A 1 81 ? 12.076 -0.786 4.820 1.00 94.88 81 ASP A C 1
ATOM 645 O O . ASP A 1 81 ? 12.415 -1.762 5.498 1.00 94.88 81 ASP A O 1
ATOM 649 N N . CYS A 1 82 ? 10.864 -0.235 4.951 1.00 96.25 82 CYS A N 1
ATOM 650 C CA . CYS A 1 82 ? 9.861 -0.713 5.901 1.00 96.25 82 CYS A CA 1
ATOM 651 C C . CYS A 1 82 ? 9.403 -2.143 5.582 1.00 96.25 82 CYS A C 1
ATOM 653 O O . CYS A 1 82 ? 9.315 -2.549 4.419 1.00 96.25 82 CYS A O 1
ATOM 655 N N . LYS A 1 83 ? 9.064 -2.900 6.628 1.00 95.88 83 LYS A N 1
ATOM 656 C CA . LYS A 1 83 ? 8.516 -4.257 6.518 1.00 95.88 83 LYS A CA 1
ATOM 657 C C . LYS A 1 83 ? 7.009 -4.241 6.736 1.00 95.88 83 LYS A C 1
ATOM 659 O O . LYS A 1 83 ? 6.507 -3.461 7.543 1.00 95.88 83 LYS A O 1
ATOM 664 N N . LEU A 1 84 ? 6.306 -5.103 6.011 1.00 94.62 84 LEU A N 1
ATOM 665 C CA . LEU A 1 84 ?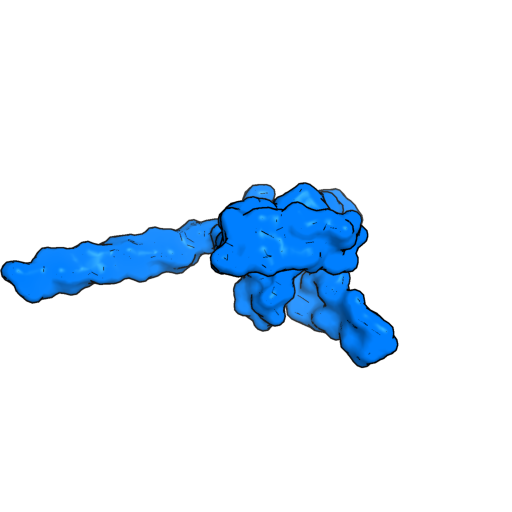 4.900 -5.380 6.263 1.00 94.62 84 LEU A CA 1
ATOM 666 C C . LEU A 1 84 ? 4.782 -6.086 7.611 1.00 94.62 84 LEU A C 1
ATOM 668 O O . LEU A 1 84 ? 5.556 -6.987 7.937 1.00 94.62 84 LEU A O 1
ATOM 672 N N . GLN A 1 85 ? 3.781 -5.697 8.382 1.00 92.50 85 GLN A N 1
ATOM 673 C CA . GLN A 1 85 ? 3.473 -6.341 9.646 1.00 92.50 85 GLN A CA 1
ATOM 674 C C . GLN A 1 85 ? 2.797 -7.699 9.422 1.00 92.50 85 GLN A C 1
ATOM 676 O O . GLN A 1 85 ? 2.105 -7.900 8.426 1.00 92.50 85 GLN A O 1
ATOM 681 N N . GLU A 1 86 ? 2.880 -8.614 10.397 1.00 88.19 86 GLU A N 1
ATOM 682 C CA . GLU A 1 86 ? 2.228 -9.934 10.294 1.00 88.19 86 GLU A CA 1
ATOM 683 C C . GLU A 1 86 ? 0.731 -9.847 9.960 1.00 88.19 86 GLU A C 1
ATOM 685 O O . GLU A 1 86 ? 0.211 -10.685 9.225 1.00 88.19 86 GLU A O 1
ATOM 690 N N . ARG A 1 87 ? 0.032 -8.829 10.481 1.00 87.06 87 ARG A N 1
ATOM 691 C CA . ARG A 1 87 ? -1.386 -8.597 10.166 1.00 87.06 87 ARG A CA 1
ATOM 692 C C . ARG A 1 87 ? -1.607 -8.269 8.688 1.00 87.06 87 ARG A C 1
ATOM 694 O O . ARG A 1 87 ? -2.558 -8.763 8.105 1.00 87.06 87 ARG A O 1
ATOM 701 N N . GLU A 1 88 ? -0.704 -7.515 8.071 1.00 90.31 88 GLU A N 1
ATOM 702 C CA . GLU A 1 88 ? -0.784 -7.148 6.652 1.00 90.31 88 GLU A CA 1
ATOM 703 C C . GLU A 1 88 ? -0.449 -8.347 5.751 1.00 90.31 88 GLU A C 1
ATOM 705 O O . GLU A 1 88 ? -1.020 -8.494 4.676 1.00 90.31 88 GLU A O 1
ATOM 710 N N . VAL A 1 89 ? 0.429 -9.239 6.222 1.00 86.81 89 VAL A N 1
ATOM 711 C CA . VAL A 1 89 ? 0.845 -10.466 5.522 1.00 86.81 89 VAL A CA 1
ATOM 712 C C . VAL A 1 89 ? -0.228 -11.565 5.569 1.00 86.81 89 VAL A C 1
ATOM 714 O O . VAL A 1 89 ? -0.356 -12.342 4.628 1.00 86.81 89 VAL A O 1
ATOM 717 N N . ARG A 1 90 ? -1.012 -11.665 6.651 1.00 84.75 90 ARG A N 1
ATOM 718 C CA . ARG A 1 90 ? -2.002 -12.747 6.850 1.00 84.75 90 ARG A CA 1
ATOM 719 C C . ARG A 1 90 ? -3.386 -12.495 6.227 1.00 84.75 90 ARG A C 1
ATOM 721 O O . ARG A 1 90 ? -4.255 -13.355 6.374 1.00 84.75 90 ARG A O 1
ATOM 728 N N . ALA A 1 91 ? -3.610 -11.336 5.611 1.00 79.56 91 ALA A N 1
ATOM 729 C CA . ALA A 1 91 ? -4.931 -10.864 5.180 1.00 79.56 91 ALA A CA 1
ATOM 730 C C . ALA A 1 91 ? -5.451 -11.422 3.834 1.00 79.56 91 ALA A C 1
ATOM 732 O O . ALA A 1 91 ? -4.681 -11.955 3.002 1.00 79.56 91 ALA A O 1
#

pLDDT: mean 92.64, std 4.56, range [76.88, 97.56]

Foldseek 3Di:
DVVVVVVVVVVVVVVVVPPLFDWAQAWDQAPPPRDIAGTRQWTQADPPRDIHGPVVLQVQLVPDPDPWRADCDDDPPDDGRDTGDPSSSVD

Radius of gyration: 15.78 Å; chains: 1; bounding box: 41×27×43 Å